Protein AF-A0A1M5GVP9-F1 (afdb_monomer_lite)

Secondary structure (DSSP, 8-state):
-----PPPPPPGGGS-TTSSEEEEEHHHHHHHHHHHHT----S--HHHHHHHHHHHHHTT--EEEEEEPTTT-SEEEEEEEPPPS--EEEE-SS-EEEE------

pLDDT: mean 81.77, std 15.09,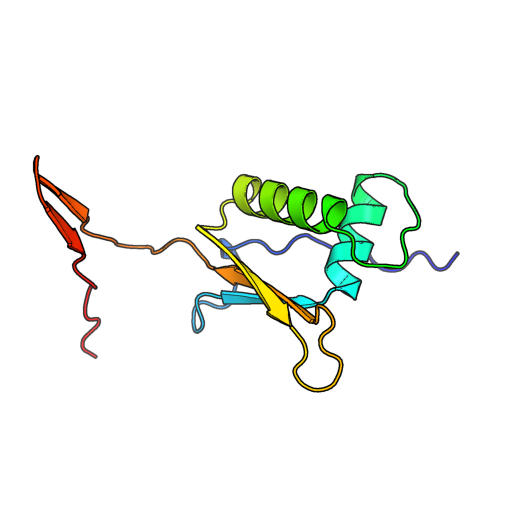 range [37.03, 96.25]

Radius of gyration: 17.07 Å; chains: 1; bounding box: 48×30×44 Å

Organism: NCBI:txid1123492

Foldseek 3Di:
DPPPPQQDDDAQVPPPPPPQKDWDFPVSLQSNVCNVPVHDDDDDDVVSVVVSQVVCVVSQWPGKDFDADPVPRHTGTIMTGHDDPDWPWDDDPPDTDTDDPPPDD

Structure (mmCIF, N/CA/C/O backbone):
data_AF-A0A1M5GVP9-F1
#
_entry.id   AF-A0A1M5GVP9-F1
#
loop_
_atom_site.group_PDB
_atom_site.id
_atom_site.type_symbol
_atom_site.label_atom_id
_atom_site.label_alt_id
_atom_site.label_comp_id
_atom_site.label_asym_id
_atom_site.label_entity_id
_atom_site.label_seq_id
_atom_site.pdbx_PDB_ins_code
_atom_site.Cartn_x
_atom_site.Cartn_y
_atom_site.Cartn_z
_atom_site.occupancy
_atom_site.B_iso_or_equiv
_atom_site.auth_seq_id
_atom_site.auth_comp_id
_atom_site.auth_asym_id
_atom_site.auth_atom_id
_atom_site.pdbx_PDB_model_num
ATOM 1 N N . MET A 1 1 ? 20.045 10.631 -13.685 1.00 43.25 1 MET A N 1
ATOM 2 C CA . MET A 1 1 ? 18.869 9.980 -13.069 1.00 43.25 1 MET A CA 1
ATOM 3 C C . MET A 1 1 ? 17.861 11.072 -12.766 1.00 43.25 1 MET A C 1
ATOM 5 O O . MET A 1 1 ? 18.207 11.990 -12.033 1.00 43.25 1 MET A O 1
ATOM 9 N N . ALA A 1 2 ? 16.700 11.079 -13.426 1.00 37.03 2 ALA A N 1
ATOM 10 C CA . ALA A 1 2 ? 15.702 12.124 -13.206 1.00 37.03 2 ALA A CA 1
ATOM 11 C C . ALA A 1 2 ? 15.226 12.038 -11.751 1.00 37.03 2 ALA A C 1
ATOM 13 O O . ALA A 1 2 ? 14.641 11.036 -11.347 1.00 37.03 2 ALA A O 1
ATOM 14 N N . LYS A 1 3 ? 15.543 13.067 -10.962 1.00 47.25 3 LYS A N 1
ATOM 15 C CA . LYS A 1 3 ? 15.149 13.210 -9.559 1.00 47.25 3 LYS A CA 1
ATOM 16 C C . LYS A 1 3 ? 13.650 13.540 -9.537 1.00 47.25 3 LYS A C 1
ATOM 18 O O . LYS A 1 3 ? 13.258 14.695 -9.401 1.00 47.25 3 LYS A O 1
ATOM 23 N N . GLY A 1 4 ? 12.820 12.541 -9.841 1.00 52.75 4 GLY A N 1
ATOM 24 C CA . GLY A 1 4 ? 11.366 12.646 -9.750 1.00 52.75 4 GLY A CA 1
ATOM 25 C C . GLY A 1 4 ? 10.967 13.011 -8.321 1.00 52.75 4 GLY A C 1
ATOM 26 O O . GLY A 1 4 ? 11.701 12.699 -7.386 1.00 52.75 4 GLY A O 1
ATOM 27 N N . ARG A 1 5 ? 9.840 13.718 -8.152 1.00 62.41 5 ARG A N 1
ATOM 28 C CA . ARG A 1 5 ? 9.310 14.101 -6.829 1.00 62.41 5 ARG A CA 1
ATOM 29 C C . ARG A 1 5 ? 9.367 12.906 -5.874 1.00 62.41 5 ARG A C 1
ATOM 31 O O . ARG A 1 5 ? 8.923 11.825 -6.249 1.00 62.41 5 ARG A O 1
ATOM 38 N N . ASN A 1 6 ? 9.851 13.136 -4.652 1.00 76.50 6 ASN A N 1
ATOM 39 C CA . ASN A 1 6 ? 9.797 12.142 -3.584 1.00 76.50 6 ASN A CA 1
ATOM 40 C C . ASN A 1 6 ? 8.354 11.642 -3.450 1.00 76.50 6 ASN A C 1
ATOM 42 O O . ASN A 1 6 ? 7.419 12.441 -3.322 1.00 76.50 6 ASN A O 1
ATOM 46 N N . PHE A 1 7 ? 8.172 10.328 -3.516 1.00 81.00 7 PHE A N 1
ATOM 47 C CA . PHE A 1 7 ? 6.878 9.723 -3.268 1.00 81.00 7 PHE A CA 1
ATOM 48 C C . PHE A 1 7 ? 6.586 9.835 -1.773 1.00 81.00 7 PHE A C 1
ATOM 50 O O . PHE A 1 7 ? 7.437 9.541 -0.933 1.00 81.00 7 PHE A O 1
ATOM 57 N N . VAL A 1 8 ? 5.381 10.298 -1.449 1.00 85.88 8 VAL A N 1
ATOM 58 C CA . VAL A 1 8 ? 4.899 10.420 -0.069 1.00 85.88 8 VAL A CA 1
ATOM 59 C C . VAL A 1 8 ? 3.952 9.258 0.198 1.00 85.88 8 VAL A C 1
ATOM 61 O O . VAL A 1 8 ? 3.047 8.998 -0.609 1.00 85.88 8 VAL A O 1
ATOM 64 N N . PHE A 1 9 ? 4.182 8.542 1.297 1.00 88.50 9 PHE A N 1
ATOM 65 C CA . PHE A 1 9 ? 3.288 7.477 1.739 1.00 88.50 9 PHE A CA 1
ATOM 66 C C . PHE A 1 9 ? 1.899 8.076 2.029 1.00 88.50 9 PHE A C 1
ATOM 68 O O . PHE A 1 9 ? 1.818 9.180 2.573 1.00 88.50 9 PHE A O 1
ATOM 75 N N . PRO A 1 10 ? 0.796 7.444 1.595 1.00 86.06 10 PRO A N 1
ATOM 76 C CA . PRO A 1 10 ? -0.535 7.993 1.832 1.00 86.06 10 PRO A CA 1
ATOM 77 C C . PRO A 1 10 ? -0.839 8.051 3.341 1.00 86.06 10 PRO A C 1
ATOM 79 O O . PRO A 1 10 ? -0.563 7.103 4.071 1.00 86.06 10 PRO A O 1
ATOM 82 N N . ASN A 1 11 ? -1.431 9.157 3.797 1.00 85.00 11 ASN A N 1
ATOM 83 C CA . ASN A 1 11 ? -1.844 9.353 5.190 1.00 85.00 11 ASN A CA 1
ATOM 84 C C . ASN A 1 11 ? -3.375 9.183 5.293 1.00 85.00 11 ASN A C 1
ATOM 86 O O . ASN A 1 11 ? -4.078 9.839 4.512 1.00 85.00 11 ASN A O 1
ATOM 90 N N . PRO A 1 12 ? -3.888 8.353 6.225 1.00 83.56 12 PRO A N 1
ATOM 91 C CA . PRO A 1 12 ? -5.323 8.116 6.396 1.00 83.56 12 PRO A CA 1
ATOM 92 C C . PRO A 1 12 ? -6.124 9.379 6.763 1.00 83.56 12 PRO A C 1
ATOM 94 O O . PRO A 1 12 ? -7.302 9.471 6.443 1.00 83.56 12 PRO A O 1
ATOM 97 N N . GLU A 1 13 ? -5.511 10.395 7.369 1.00 78.56 13 GLU A N 1
ATOM 98 C CA . GLU A 1 13 ? -6.185 11.657 7.715 1.00 78.56 13 GLU A CA 1
ATOM 99 C C . GLU A 1 13 ? -6.414 12.569 6.499 1.00 78.56 13 GLU A C 1
ATOM 101 O O . GLU A 1 13 ? -7.297 13.424 6.506 1.00 78.56 13 GLU A O 1
ATOM 106 N N . ASN A 1 14 ? -5.624 12.391 5.434 1.00 73.56 14 ASN A N 1
ATOM 107 C CA . ASN A 1 14 ? -5.677 13.222 4.227 1.00 73.56 14 ASN A CA 1
ATOM 108 C C . ASN A 1 14 ? -6.495 12.575 3.094 1.00 73.56 14 ASN A C 1
ATOM 110 O O . ASN A 1 14 ? -6.612 13.115 1.990 1.00 73.56 14 ASN A O 1
ATOM 114 N N . THR A 1 15 ? -7.051 11.387 3.322 1.00 67.56 15 THR A N 1
ATOM 115 C CA . THR A 1 15 ? -7.923 10.750 2.340 1.00 67.56 15 THR A CA 1
ATOM 116 C C . THR A 1 15 ? -9.264 11.447 2.351 1.00 67.56 15 THR A C 1
ATOM 118 O O . THR A 1 15 ? -9.919 11.521 3.388 1.00 67.56 15 THR A O 1
ATOM 121 N N . LYS A 1 16 ? -9.676 11.986 1.199 1.00 64.31 16 LYS A N 1
ATOM 122 C CA . LYS A 1 16 ? -10.992 12.611 1.054 1.00 64.31 16 LYS A CA 1
ATOM 123 C C . LYS A 1 16 ? -12.045 11.604 1.519 1.00 64.31 16 LYS A C 1
ATOM 125 O O . LYS A 1 16 ? -12.209 10.558 0.903 1.00 64.31 16 LYS A O 1
ATOM 130 N N . LEU A 1 17 ? -12.711 11.961 2.613 1.00 55.59 17 LEU A N 1
ATOM 131 C CA . LEU A 1 17 ? -13.489 11.126 3.538 1.00 55.59 17 LEU A CA 1
ATOM 132 C C . LEU A 1 17 ? -14.622 10.280 2.929 1.00 55.59 17 LEU A C 1
ATOM 134 O O . LEU A 1 17 ? -15.310 9.593 3.669 1.00 55.59 17 LEU A O 1
ATOM 138 N N . LYS A 1 18 ? -14.865 10.343 1.616 1.00 64.62 18 LYS A N 1
ATOM 139 C CA . LYS A 1 18 ? -16.050 9.731 1.010 1.00 64.62 18 LYS A CA 1
ATOM 140 C C . LYS A 1 18 ? -15.946 8.211 0.874 1.00 64.62 18 LYS A C 1
ATOM 142 O O . LYS A 1 18 ? -16.943 7.532 1.078 1.00 64.62 18 LYS A O 1
ATOM 147 N N . ASP A 1 19 ? -14.758 7.689 0.566 1.00 66.88 19 ASP A N 1
ATOM 148 C CA . ASP A 1 19 ? -14.615 6.277 0.178 1.00 66.88 19 ASP A CA 1
ATOM 149 C C . ASP A 1 19 ? -13.905 5.407 1.234 1.00 66.88 19 ASP A C 1
ATOM 151 O O . ASP A 1 19 ? -13.781 4.202 1.031 1.00 66.88 19 ASP A O 1
ATOM 155 N N . ASN A 1 20 ? -13.429 5.989 2.350 1.00 80.81 20 ASN A N 1
ATOM 156 C CA . ASN A 1 20 ? -12.705 5.305 3.446 1.00 80.81 20 ASN A CA 1
ATOM 157 C C . ASN A 1 20 ? -11.571 4.359 2.987 1.00 80.81 20 ASN A C 1
ATOM 159 O O . ASN A 1 20 ? -11.156 3.440 3.699 1.00 80.81 20 ASN A O 1
ATOM 163 N N . ALA A 1 21 ? -11.067 4.571 1.771 1.00 86.62 21 ALA A N 1
ATOM 164 C CA . ALA A 1 21 ? -10.117 3.691 1.125 1.00 86.62 21 ALA A CA 1
ATOM 165 C C . ALA A 1 21 ? -9.238 4.447 0.125 1.00 86.62 21 ALA A C 1
ATOM 167 O O . ALA A 1 21 ? -9.667 5.406 -0.519 1.00 86.62 21 ALA A O 1
ATOM 168 N N . VAL A 1 22 ? -7.997 3.987 -0.039 1.00 90.12 22 VAL A N 1
ATOM 169 C CA . VAL A 1 22 ? -7.051 4.507 -1.032 1.00 90.12 22 VAL A CA 1
ATOM 170 C C . VAL A 1 22 ? -6.401 3.380 -1.792 1.00 90.12 22 VAL A C 1
ATOM 172 O O . VAL A 1 22 ? -5.781 2.496 -1.211 1.00 90.12 22 VAL A O 1
ATOM 175 N N . PHE A 1 23 ? -6.452 3.468 -3.115 1.00 91.75 23 PHE A N 1
ATOM 176 C CA . PHE A 1 23 ? -5.703 2.574 -3.979 1.00 91.75 23 PHE A CA 1
ATOM 177 C C . PHE A 1 23 ? -4.275 3.082 -4.224 1.00 91.75 23 PHE A C 1
ATOM 179 O O . PHE A 1 23 ? -4.057 4.214 -4.660 1.00 91.75 23 PHE A O 1
ATOM 186 N N . CYS A 1 24 ? -3.298 2.209 -3.997 1.00 92.62 24 CYS A N 1
ATOM 187 C CA . CYS A 1 24 ? -1.896 2.389 -4.345 1.00 92.62 24 CYS A CA 1
ATOM 188 C C . CYS A 1 24 ? -1.487 1.359 -5.399 1.00 92.62 24 CYS A C 1
ATOM 190 O O . CYS A 1 24 ? -1.459 0.161 -5.126 1.00 92.62 24 CYS A O 1
ATOM 192 N N . SER A 1 25 ? -1.125 1.823 -6.597 1.00 94.06 25 SER A N 1
ATOM 193 C CA . SER A 1 25 ? -0.618 0.954 -7.663 1.00 94.06 25 SER A CA 1
ATOM 194 C C . SER A 1 25 ? 0.726 0.317 -7.291 1.00 94.06 25 SER A C 1
ATOM 196 O O . SER A 1 25 ? 1.499 0.870 -6.501 1.00 94.06 25 SER A O 1
ATOM 198 N N . ASN A 1 26 ? 1.052 -0.822 -7.910 1.00 94.06 26 ASN A N 1
ATOM 199 C CA . ASN A 1 26 ? 2.352 -1.472 -7.716 1.00 94.06 26 ASN A CA 1
ATOM 200 C C . ASN A 1 26 ? 3.539 -0.536 -7.975 1.00 94.06 26 ASN A C 1
ATOM 202 O O . ASN A 1 26 ? 4.512 -0.569 -7.228 1.00 94.06 26 ASN A O 1
ATOM 206 N N . GLU A 1 27 ? 3.471 0.276 -9.032 1.00 92.81 27 GLU A N 1
ATOM 207 C CA . GLU A 1 27 ? 4.544 1.207 -9.401 1.00 92.81 27 GLU A CA 1
ATOM 208 C C . GLU A 1 27 ? 4.844 2.181 -8.261 1.00 92.81 27 GLU A C 1
ATOM 210 O O . GLU A 1 27 ? 6.005 2.397 -7.913 1.00 92.81 27 GLU A O 1
ATOM 215 N N . ARG A 1 28 ? 3.792 2.707 -7.622 1.00 93.88 28 ARG A N 1
ATOM 216 C CA . ARG A 1 28 ? 3.923 3.605 -6.476 1.00 93.88 28 ARG A CA 1
ATOM 217 C C . ARG A 1 28 ? 4.525 2.891 -5.271 1.00 93.88 28 ARG A C 1
ATOM 219 O O . ARG A 1 28 ? 5.420 3.438 -4.637 1.00 93.88 28 ARG A O 1
ATOM 226 N N . ILE A 1 29 ? 4.054 1.685 -4.959 1.00 95.19 29 ILE A N 1
ATOM 227 C CA . ILE A 1 29 ? 4.556 0.895 -3.824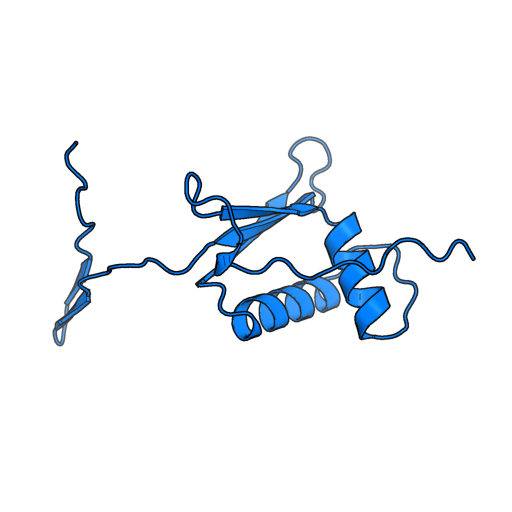 1.00 95.19 29 ILE A CA 1
ATOM 228 C C . ILE A 1 29 ? 6.046 0.571 -4.009 1.00 95.19 29 ILE A C 1
ATOM 230 O O . ILE A 1 29 ? 6.835 0.735 -3.083 1.00 95.19 29 ILE A O 1
ATOM 234 N N . ILE A 1 30 ? 6.452 0.165 -5.216 1.00 95.25 30 ILE A N 1
ATOM 235 C CA . ILE A 1 30 ? 7.855 -0.112 -5.546 1.00 95.25 30 ILE A CA 1
ATOM 236 C C . ILE A 1 30 ? 8.700 1.159 -5.421 1.00 95.25 30 ILE A C 1
ATOM 238 O O . ILE A 1 30 ? 9.788 1.110 -4.854 1.00 95.25 30 ILE A O 1
ATOM 242 N N . ALA A 1 31 ? 8.205 2.301 -5.904 1.00 94.25 31 ALA A N 1
ATOM 243 C CA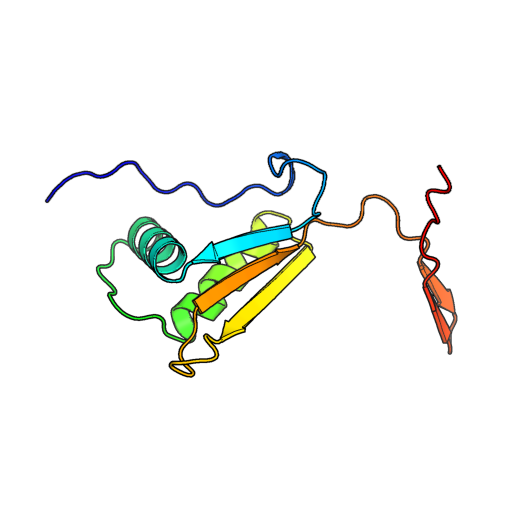 . ALA A 1 31 ? 8.911 3.572 -5.777 1.00 94.25 31 ALA A CA 1
ATOM 244 C C . ALA A 1 31 ? 9.089 3.997 -4.308 1.00 94.25 31 ALA A C 1
ATOM 246 O O . ALA A 1 31 ? 10.173 4.441 -3.936 1.00 94.25 31 ALA A O 1
ATOM 247 N N . LEU A 1 32 ? 8.065 3.806 -3.467 1.00 95.12 32 LEU A N 1
ATOM 248 C CA . LEU A 1 32 ? 8.142 4.045 -2.022 1.00 95.12 32 LEU A CA 1
ATOM 249 C C . LEU A 1 32 ? 9.183 3.132 -1.357 1.00 95.12 32 LEU A C 1
ATOM 251 O O . LEU A 1 32 ? 10.031 3.622 -0.615 1.00 95.12 32 LEU A O 1
ATOM 255 N N . TYR A 1 33 ? 9.171 1.833 -1.671 1.00 95.75 33 TYR A N 1
ATOM 256 C CA . TYR A 1 33 ? 10.145 0.872 -1.143 1.00 95.75 33 TYR A CA 1
ATOM 257 C C . TYR A 1 33 ? 11.576 1.246 -1.532 1.00 95.75 33 TYR A C 1
ATOM 259 O O . TYR A 1 33 ? 12.469 1.286 -0.685 1.00 95.75 33 TYR A O 1
ATOM 267 N N . ASN A 1 34 ? 11.786 1.553 -2.812 1.00 95.44 34 ASN A N 1
ATOM 268 C CA . ASN A 1 34 ? 13.078 1.954 -3.353 1.00 95.44 34 ASN A CA 1
ATOM 269 C C . ASN A 1 34 ? 13.602 3.228 -2.684 1.00 95.44 34 ASN A C 1
ATOM 271 O O . ASN A 1 34 ? 14.778 3.285 -2.341 1.00 95.44 34 ASN A O 1
ATOM 275 N N . GLN A 1 35 ? 12.729 4.212 -2.447 1.00 94.00 35 GLN A N 1
ATOM 276 C CA . GLN A 1 35 ? 13.074 5.456 -1.760 1.00 94.00 35 GLN A CA 1
ATOM 277 C C . GLN A 1 35 ? 13.446 5.228 -0.288 1.00 94.00 35 GLN A C 1
ATOM 279 O O . GLN A 1 35 ? 14.381 5.856 0.197 1.00 94.00 35 GLN A O 1
ATOM 284 N N . ALA A 1 36 ? 12.729 4.351 0.420 1.00 93.50 36 ALA A N 1
ATOM 285 C CA . ALA A 1 36 ? 12.976 4.074 1.836 1.00 93.50 36 ALA A CA 1
ATOM 286 C C . ALA A 1 36 ? 14.225 3.207 2.074 1.00 93.50 36 ALA A C 1
ATOM 288 O O . ALA A 1 36 ? 14.888 3.349 3.096 1.00 93.50 36 ALA A O 1
ATOM 289 N N . ASN A 1 37 ? 14.548 2.317 1.132 1.00 93.62 37 ASN A N 1
ATOM 290 C CA . ASN A 1 37 ? 15.610 1.318 1.287 1.00 93.62 37 ASN A CA 1
ATOM 291 C C . ASN A 1 37 ? 16.852 1.595 0.418 1.00 93.62 37 ASN A C 1
ATOM 293 O O . ASN A 1 37 ? 17.753 0.764 0.398 1.00 93.62 37 ASN A O 1
ATOM 297 N N . ASP A 1 38 ? 16.881 2.706 -0.327 1.00 92.69 38 ASP A N 1
ATOM 298 C CA . ASP A 1 38 ? 17.920 3.048 -1.317 1.00 92.69 38 ASP A CA 1
ATOM 299 C C . ASP A 1 38 ? 18.203 1.898 -2.307 1.00 92.69 38 ASP A C 1
ATOM 301 O O . ASP A 1 38 ? 19.324 1.422 -2.489 1.00 92.69 38 ASP A O 1
ATOM 305 N N . THR A 1 39 ? 17.135 1.384 -2.928 1.00 94.25 39 THR A N 1
ATOM 306 C CA . THR A 1 39 ? 17.199 0.258 -3.881 1.00 94.25 39 THR A CA 1
ATOM 307 C C . THR A 1 39 ? 16.595 0.619 -5.239 1.00 94.25 39 THR A C 1
ATOM 309 O O . THR A 1 39 ? 15.944 1.647 -5.388 1.00 94.25 39 THR A O 1
ATOM 312 N N . ASP A 1 40 ? 16.790 -0.236 -6.251 1.00 94.25 40 ASP A N 1
ATOM 313 C CA . ASP A 1 40 ? 16.184 -0.077 -7.586 1.00 94.25 40 ASP A CA 1
ATOM 314 C C . ASP A 1 40 ? 15.394 -1.323 -8.027 1.00 94.25 40 ASP A C 1
ATOM 316 O O . ASP A 1 40 ? 15.642 -1.944 -9.066 1.00 94.25 40 ASP A O 1
ATOM 320 N N . ARG A 1 41 ? 14.434 -1.755 -7.203 1.00 94.06 41 ARG A N 1
ATOM 321 C CA . ARG A 1 41 ? 13.531 -2.859 -7.551 1.00 94.06 41 ARG A CA 1
ATOM 322 C C . ARG A 1 41 ? 12.611 -2.444 -8.700 1.00 94.06 41 ARG A C 1
ATOM 324 O O . ARG A 1 41 ? 12.118 -1.322 -8.740 1.00 94.06 41 ARG A O 1
ATOM 331 N N . LYS A 1 42 ? 12.342 -3.376 -9.620 1.00 93.25 42 LYS A N 1
ATOM 332 C CA . LYS A 1 42 ? 11.428 -3.176 -10.767 1.00 93.25 42 LYS A CA 1
ATOM 333 C C . LYS A 1 42 ? 10.156 -4.017 -10.699 1.00 93.25 42 LYS A C 1
ATOM 335 O O . LYS A 1 42 ? 9.231 -3.799 -11.469 1.00 93.25 42 LYS A O 1
ATOM 340 N N . ARG A 1 43 ? 10.130 -5.026 -9.827 1.00 91.25 43 ARG A N 1
ATOM 341 C CA . ARG A 1 43 ? 9.040 -6.000 -9.726 1.00 91.25 43 ARG A CA 1
ATOM 342 C C . ARG A 1 43 ? 8.512 -6.041 -8.308 1.00 91.25 43 ARG A C 1
ATOM 344 O O . ARG A 1 43 ? 9.290 -5.970 -7.360 1.00 91.25 43 ARG A O 1
ATOM 351 N N . MET A 1 44 ? 7.200 -6.210 -8.198 1.00 93.00 44 MET A N 1
ATOM 352 C CA . MET A 1 44 ? 6.533 -6.455 -6.929 1.00 93.00 44 MET A CA 1
ATOM 353 C C . MET A 1 44 ? 6.909 -7.851 -6.428 1.00 93.00 44 MET A C 1
ATOM 355 O O . MET A 1 44 ? 6.709 -8.835 -7.139 1.00 93.00 44 MET A O 1
ATOM 359 N N . THR A 1 45 ? 7.446 -7.937 -5.216 1.00 94.06 45 THR A N 1
ATOM 360 C CA . THR A 1 45 ? 7.775 -9.198 -4.537 1.00 94.06 45 THR A CA 1
ATOM 361 C C . THR A 1 45 ? 7.043 -9.270 -3.207 1.00 94.06 45 THR A C 1
ATOM 363 O O . THR A 1 45 ? 6.591 -8.247 -2.693 1.00 94.06 45 THR A O 1
ATOM 366 N N . ASP A 1 46 ? 6.945 -10.460 -2.621 1.00 93.75 46 ASP A N 1
ATOM 367 C CA . ASP A 1 46 ? 6.266 -10.610 -1.331 1.00 93.75 46 ASP A CA 1
ATOM 368 C C . ASP A 1 46 ? 6.982 -9.846 -0.208 1.00 93.75 46 ASP A C 1
ATOM 370 O O . ASP A 1 46 ? 6.320 -9.269 0.644 1.00 93.75 46 ASP A O 1
ATOM 374 N N . ASN A 1 47 ? 8.311 -9.697 -0.272 1.00 95.81 47 ASN A N 1
ATOM 375 C CA . ASN A 1 47 ? 9.052 -8.838 0.661 1.00 95.81 47 ASN A CA 1
ATOM 376 C C . ASN A 1 47 ? 8.608 -7.369 0.588 1.00 95.81 47 ASN A C 1
ATOM 378 O O . ASN A 1 47 ? 8.446 -6.733 1.624 1.00 95.81 47 ASN A O 1
ATOM 382 N N . ILE A 1 48 ? 8.386 -6.833 -0.619 1.00 96.12 48 ILE A N 1
ATOM 383 C CA . ILE A 1 48 ? 7.897 -5.456 -0.789 1.00 96.12 48 ILE A CA 1
ATOM 384 C C . ILE A 1 48 ? 6.461 -5.343 -0.267 1.00 96.12 48 ILE A C 1
ATOM 386 O O . ILE A 1 48 ? 6.127 -4.352 0.378 1.00 96.12 48 ILE A O 1
ATOM 390 N N . LYS A 1 49 ? 5.621 -6.363 -0.493 1.00 95.19 49 LYS A N 1
ATOM 391 C CA . LYS A 1 49 ? 4.248 -6.378 0.027 1.00 95.19 49 LYS A CA 1
ATOM 392 C C . LYS A 1 49 ? 4.204 -6.391 1.555 1.00 95.19 49 LYS A C 1
ATOM 394 O O . LYS A 1 49 ? 3.414 -5.659 2.145 1.00 95.19 49 LYS A O 1
ATOM 399 N N . HIS A 1 50 ? 5.038 -7.216 2.187 1.00 95.69 50 HIS A N 1
ATOM 400 C CA . HIS A 1 50 ? 5.139 -7.277 3.643 1.00 95.69 50 HIS A CA 1
ATOM 401 C C . HIS A 1 50 ? 5.644 -5.953 4.216 1.00 95.69 50 HIS A C 1
ATOM 403 O O . HIS A 1 50 ? 5.048 -5.443 5.158 1.00 95.69 50 HIS A O 1
ATOM 409 N N . TRP A 1 51 ? 6.673 -5.358 3.603 1.00 96.19 51 TRP A N 1
ATOM 410 C CA . TRP A 1 51 ? 7.150 -4.031 3.994 1.00 96.19 51 TRP A CA 1
ATOM 411 C C . TRP A 1 51 ? 6.037 -2.982 3.898 1.00 96.19 51 TRP A C 1
ATOM 413 O O . TRP A 1 51 ? 5.756 -2.299 4.874 1.00 96.19 51 TRP A O 1
ATOM 423 N N . PHE A 1 52 ? 5.336 -2.905 2.763 1.00 96.25 52 PHE A N 1
ATOM 424 C CA . PHE A 1 52 ? 4.277 -1.912 2.570 1.00 96.25 52 PHE A CA 1
ATOM 425 C C . PHE A 1 52 ? 3.103 -2.101 3.542 1.00 96.25 52 PHE A C 1
ATOM 427 O O . PHE A 1 52 ? 2.506 -1.121 3.977 1.00 96.25 52 PHE A O 1
ATOM 434 N N . ALA A 1 53 ? 2.778 -3.347 3.903 1.00 94.62 53 ALA A N 1
ATOM 435 C CA . ALA A 1 53 ? 1.767 -3.634 4.917 1.00 94.62 53 ALA A CA 1
ATOM 436 C C . ALA A 1 53 ? 2.203 -3.168 6.320 1.00 94.62 53 ALA A C 1
ATOM 438 O O . ALA A 1 53 ? 1.386 -2.588 7.030 1.00 94.62 53 ALA A O 1
ATOM 439 N N . SER A 1 54 ? 3.477 -3.367 6.687 1.00 94.88 54 SER A N 1
ATOM 440 C CA . SER A 1 54 ? 4.046 -2.862 7.950 1.00 94.88 54 SER A CA 1
ATOM 441 C C . SER A 1 54 ? 3.991 -1.338 8.004 1.00 94.88 54 SER A C 1
ATOM 443 O O . SER A 1 54 ? 3.438 -0.774 8.941 1.00 94.88 54 SER A O 1
ATOM 445 N N . GLU A 1 55 ? 4.461 -0.670 6.947 1.00 95.00 55 GLU A N 1
ATOM 446 C CA . GLU A 1 55 ? 4.418 0.792 6.846 1.00 95.00 55 GLU A CA 1
ATOM 447 C C . GLU A 1 55 ? 2.984 1.317 6.936 1.00 95.00 55 GLU A C 1
ATOM 449 O O . GLU A 1 55 ? 2.726 2.300 7.622 1.00 95.00 55 GLU A O 1
ATOM 454 N N . ALA A 1 56 ? 2.019 0.662 6.282 1.00 93.62 56 ALA A N 1
ATOM 455 C CA . ALA A 1 56 ? 0.619 1.058 6.383 1.00 93.62 56 ALA A CA 1
ATOM 456 C C . ALA A 1 56 ? 0.112 0.969 7.832 1.00 93.62 56 ALA A C 1
ATOM 458 O O . ALA A 1 56 ? -0.525 1.900 8.320 1.00 93.62 56 ALA A O 1
ATOM 459 N N . GLN A 1 57 ? 0.432 -0.106 8.548 1.00 91.62 57 GLN A N 1
ATOM 460 C CA . GLN A 1 57 ? 0.055 -0.243 9.953 1.00 91.62 57 GLN A CA 1
ATOM 461 C C . GLN A 1 57 ? 0.708 0.839 10.831 1.00 91.62 57 GLN A C 1
ATOM 463 O O . GLN A 1 57 ? 0.031 1.458 1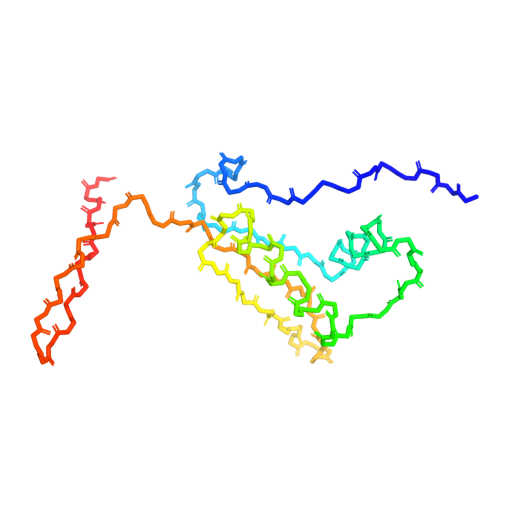1.650 1.00 91.62 57 GLN A O 1
ATOM 468 N N . GLU A 1 58 ? 1.996 1.116 10.629 1.00 91.94 58 GLU A N 1
ATOM 469 C CA . GLU A 1 58 ? 2.741 2.155 11.355 1.00 91.94 58 GLU A CA 1
ATOM 470 C C . GLU A 1 58 ? 2.214 3.569 11.067 1.00 91.94 58 GLU A C 1
ATOM 472 O O . GLU A 1 58 ? 2.212 4.426 11.948 1.00 91.94 58 GLU A O 1
ATOM 477 N N . ASN A 1 59 ? 1.694 3.798 9.859 1.00 90.12 59 ASN A N 1
ATOM 478 C CA . ASN A 1 59 ? 1.058 5.053 9.453 1.00 90.12 59 ASN A CA 1
ATOM 479 C C . ASN A 1 59 ? -0.439 5.126 9.823 1.00 90.12 59 ASN A C 1
ATOM 481 O O . ASN A 1 59 ? -1.145 6.014 9.344 1.00 90.12 59 ASN A O 1
ATOM 485 N N . GLY A 1 60 ? -0.939 4.211 10.661 1.00 89.94 60 GLY A N 1
ATOM 486 C CA . GLY A 1 60 ? -2.289 4.276 11.226 1.00 89.94 60 GLY A CA 1
ATOM 487 C C . GLY A 1 60 ? -3.405 3.799 10.296 1.00 89.94 60 GLY A C 1
ATOM 488 O O . GLY A 1 60 ? -4.565 4.144 10.510 1.00 89.94 60 GLY A O 1
ATOM 489 N N . TRP A 1 61 ? -3.094 3.019 9.260 1.00 92.06 61 TRP A N 1
ATOM 490 C CA . TRP A 1 61 ? -4.117 2.383 8.431 1.00 92.06 61 TRP A CA 1
ATOM 491 C C . TRP A 1 61 ? -4.736 1.178 9.150 1.00 92.06 61 TRP A C 1
ATOM 493 O O . TRP A 1 61 ? -4.043 0.419 9.825 1.00 92.06 61 TRP A O 1
ATOM 503 N N . ALA A 1 62 ? -6.040 0.959 8.966 1.00 89.31 62 ALA A N 1
ATOM 504 C CA . ALA A 1 62 ? -6.755 -0.172 9.569 1.00 89.31 62 ALA A CA 1
ATOM 505 C C . ALA A 1 62 ? -6.372 -1.520 8.947 1.00 89.31 62 ALA A C 1
ATOM 507 O O . ALA A 1 62 ? -6.503 -2.574 9.564 1.00 89.31 62 ALA A O 1
ATOM 508 N N . GLY A 1 63 ? -5.933 -1.481 7.693 1.00 89.81 63 GLY A N 1
ATOM 509 C CA . GLY A 1 63 ? -5.517 -2.647 6.940 1.00 89.81 63 GLY A CA 1
ATOM 510 C C . GLY A 1 63 ? -5.400 -2.331 5.459 1.00 89.81 63 GLY A C 1
ATOM 511 O O . GLY A 1 63 ? -5.618 -1.200 5.017 1.00 89.81 63 GLY A O 1
ATOM 512 N N . GLY A 1 64 ? -5.084 -3.358 4.678 1.00 92.38 64 GLY A N 1
ATOM 513 C CA . GLY A 1 64 ? -5.076 -3.255 3.232 1.00 92.38 64 GLY A CA 1
ATOM 514 C C . GLY A 1 64 ? -5.262 -4.598 2.544 1.00 92.38 64 GLY A C 1
ATOM 515 O O . GLY A 1 64 ? -5.045 -5.654 3.136 1.00 92.38 64 GLY A O 1
ATOM 516 N N . ASN A 1 65 ? -5.682 -4.548 1.284 1.00 93.19 65 ASN A N 1
ATOM 517 C CA . ASN A 1 65 ? -5.892 -5.721 0.452 1.00 93.19 65 ASN A CA 1
ATOM 518 C C . ASN A 1 65 ? -5.184 -5.567 -0.897 1.00 93.19 65 ASN A C 1
ATOM 520 O O . ASN A 1 65 ? -5.399 -4.592 -1.621 1.00 93.19 65 ASN A O 1
ATOM 524 N N . TYR A 1 66 ? -4.370 -6.559 -1.251 1.00 93.44 66 TYR A N 1
ATOM 525 C CA . TYR A 1 66 ? -3.700 -6.606 -2.544 1.00 93.44 66 TYR A CA 1
ATOM 526 C C . TYR A 1 66 ? -4.656 -7.103 -3.622 1.00 93.44 66 TYR A C 1
ATOM 528 O O . TYR A 1 66 ? -5.160 -8.224 -3.567 1.00 93.44 66 TYR A O 1
ATOM 536 N N . LEU A 1 67 ? -4.866 -6.273 -4.637 1.00 92.00 67 LEU A N 1
ATOM 537 C CA . LEU A 1 67 ? -5.725 -6.599 -5.764 1.00 92.00 67 LEU A CA 1
ATOM 538 C C . LEU A 1 67 ? -4.925 -7.283 -6.867 1.00 92.00 67 LEU A C 1
ATOM 540 O O . LEU A 1 67 ? -3.773 -6.931 -7.137 1.00 92.00 67 LEU A O 1
ATOM 544 N N . ARG A 1 68 ? -5.566 -8.235 -7.543 1.00 90.06 68 ARG A N 1
ATOM 545 C CA . ARG A 1 68 ? -5.060 -8.824 -8.783 1.00 90.06 68 ARG A CA 1
ATOM 546 C C . ARG A 1 68 ? -5.768 -8.197 -9.969 1.00 90.06 68 ARG A C 1
ATOM 548 O O . ARG A 1 68 ? -6.973 -7.971 -9.932 1.00 90.06 68 ARG A O 1
ATOM 555 N N . ASP A 1 69 ? -5.005 -7.946 -11.015 1.00 87.75 69 ASP A N 1
ATOM 556 C CA . ASP A 1 69 ? -5.531 -7.599 -12.320 1.00 87.75 69 ASP A CA 1
ATOM 557 C C . ASP A 1 69 ? -6.192 -8.843 -12.937 1.00 87.75 69 ASP A C 1
ATOM 559 O O . ASP A 1 69 ? -5.594 -9.921 -12.976 1.00 87.75 69 ASP A O 1
ATOM 563 N N . SER A 1 70 ? -7.444 -8.718 -13.377 1.00 84.44 70 SER A N 1
ATOM 564 C CA . SER A 1 70 ? -8.2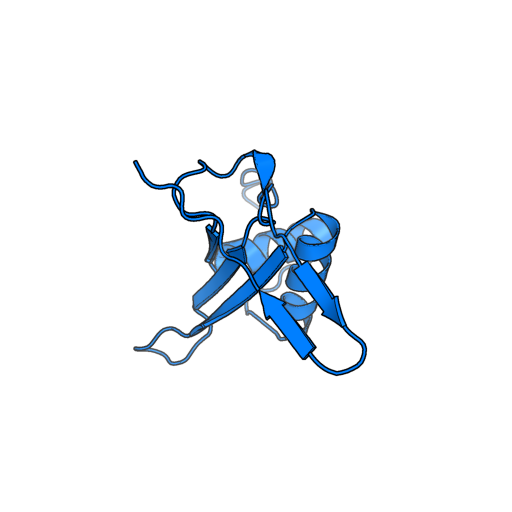31 -9.849 -13.884 1.00 84.44 70 SER A CA 1
ATOM 565 C C . SER A 1 70 ? -7.785 -10.331 -15.264 1.00 84.44 70 SER A C 1
ATOM 567 O O . SER A 1 70 ? -8.049 -11.479 -15.612 1.00 84.44 70 SER A O 1
ATOM 569 N N . GLN A 1 71 ? -7.109 -9.484 -16.044 1.00 85.44 71 GLN A N 1
ATOM 570 C CA . GLN A 1 71 ? -6.656 -9.814 -17.395 1.00 85.44 71 GLN A CA 1
ATOM 571 C C . GLN A 1 71 ? -5.292 -10.507 -17.377 1.00 85.44 71 GLN A C 1
ATOM 573 O O . GLN A 1 71 ? -5.046 -11.424 -18.154 1.00 85.44 71 GLN A O 1
ATOM 578 N N . THR A 1 72 ? -4.403 -10.081 -16.480 1.00 86.38 72 THR A N 1
ATOM 579 C CA . THR A 1 72 ? -3.014 -10.557 -16.405 1.00 86.38 72 THR A CA 1
ATOM 580 C C . THR A 1 72 ? -2.764 -11.516 -15.240 1.00 86.38 72 THR A C 1
ATOM 582 O O . THR A 1 72 ? -1.746 -12.202 -15.220 1.00 86.38 72 THR A O 1
ATOM 585 N N . GLY A 1 73 ? -3.647 -11.558 -14.236 1.00 82.06 73 GLY A N 1
ATOM 586 C CA . GLY A 1 73 ? -3.480 -12.341 -13.003 1.00 82.06 73 GLY A CA 1
ATOM 587 C C . GLY A 1 73 ? -2.387 -11.816 -12.059 1.00 82.06 73 GLY A C 1
ATOM 588 O O . GLY A 1 73 ? -2.193 -12.354 -10.959 1.00 82.06 73 GLY A O 1
ATOM 589 N N . HIS A 1 74 ? -1.671 -10.767 -12.473 1.00 83.50 74 HIS A N 1
ATOM 590 C CA . HIS A 1 74 ? -0.607 -10.127 -11.714 1.00 83.50 74 HIS A CA 1
ATOM 591 C C . HIS A 1 74 ? -1.180 -9.185 -10.650 1.00 83.50 74 HIS A C 1
ATOM 593 O O . HIS A 1 74 ? -2.328 -8.756 -10.722 1.00 83.50 74 HIS A O 1
ATOM 599 N N . SER A 1 75 ? -0.378 -8.848 -9.636 1.00 86.31 75 SER A N 1
ATOM 600 C CA . SER A 1 75 ? -0.755 -7.813 -8.662 1.00 86.31 75 SER A CA 1
ATOM 601 C C . SER A 1 75 ? -1.004 -6.495 -9.399 1.00 86.31 75 SER A C 1
ATOM 603 O O . SER A 1 75 ? -0.156 -6.093 -10.190 1.00 86.31 75 SER A O 1
ATOM 605 N N . ALA A 1 76 ? -2.112 -5.815 -9.126 1.00 90.19 76 ALA A N 1
ATOM 606 C CA . ALA A 1 76 ? -2.382 -4.466 -9.627 1.00 90.19 76 ALA A CA 1
ATOM 607 C C . ALA A 1 76 ? -1.890 -3.397 -8.633 1.00 90.19 76 ALA A C 1
ATOM 609 O O . ALA A 1 76 ? -1.372 -2.345 -9.019 1.00 90.19 76 ALA A O 1
ATOM 610 N N . GLY A 1 77 ? -2.019 -3.684 -7.338 1.00 93.56 77 GLY A N 1
ATOM 611 C CA . GLY A 1 77 ? -1.698 -2.758 -6.260 1.00 93.56 77 GLY A CA 1
ATOM 612 C C . GLY A 1 77 ? -2.325 -3.187 -4.939 1.00 93.56 77 GLY A C 1
ATOM 613 O O . GLY A 1 77 ? -2.741 -4.335 -4.787 1.00 93.56 77 GLY A O 1
ATOM 614 N N . CYS A 1 78 ? -2.415 -2.252 -4.001 1.00 95.19 78 CYS A N 1
ATOM 615 C CA . CYS A 1 78 ? -3.022 -2.439 -2.690 1.00 95.19 78 CYS A CA 1
ATOM 616 C C . CYS A 1 78 ? -4.068 -1.354 -2.435 1.00 95.19 78 CYS A C 1
ATOM 618 O O . CYS A 1 78 ? -3.801 -0.177 -2.673 1.00 95.19 78 CYS A O 1
ATOM 620 N N . VAL A 1 79 ? -5.243 -1.740 -1.950 1.00 93.25 79 VAL A N 1
ATOM 621 C CA . VAL A 1 79 ? -6.209 -0.809 -1.359 1.00 93.25 79 VAL A CA 1
ATOM 622 C C . VAL A 1 79 ? -5.940 -0.747 0.136 1.00 93.25 79 VAL A C 1
ATOM 624 O O . VAL A 1 79 ? -5.914 -1.791 0.775 1.00 93.25 79 VAL A O 1
ATOM 627 N N . LEU A 1 80 ? -5.735 0.446 0.683 1.00 92.81 80 LEU A N 1
ATOM 628 C CA . LEU A 1 80 ? -5.611 0.707 2.115 1.00 92.81 80 LEU A CA 1
ATOM 629 C C . LEU A 1 80 ? -6.936 1.239 2.659 1.00 92.81 80 LEU A C 1
ATOM 631 O O . LEU A 1 80 ? -7.588 2.018 1.969 1.00 92.81 80 LEU A O 1
ATOM 635 N N . PHE A 1 81 ? -7.305 0.861 3.881 1.00 90.00 81 PHE A N 1
ATOM 636 C CA . PHE A 1 81 ? -8.564 1.250 4.523 1.00 90.00 81 PHE A CA 1
ATOM 637 C C . PHE A 1 81 ? -8.315 2.155 5.725 1.00 90.00 81 PHE A C 1
ATOM 639 O O . PHE A 1 81 ? -7.460 1.860 6.568 1.00 90.00 81 PHE A O 1
ATOM 646 N N . THR A 1 82 ? -9.054 3.257 5.815 1.00 88.25 82 THR A N 1
ATOM 647 C CA . THR A 1 82 ? -8.976 4.148 6.974 1.00 88.25 82 THR A CA 1
ATOM 648 C C . THR A 1 82 ? -9.570 3.465 8.209 1.00 88.25 82 THR A C 1
ATOM 650 O O . THR A 1 82 ? -10.526 2.696 8.075 1.00 88.25 82 THR A O 1
ATOM 653 N N . PRO A 1 83 ? -9.053 3.737 9.419 1.00 82.38 83 PRO A N 1
ATOM 654 C CA . PRO A 1 83 ? -9.716 3.340 10.660 1.00 82.38 83 PRO A CA 1
ATOM 655 C C . PRO A 1 83 ? -11.166 3.815 10.694 1.00 82.38 83 PRO A C 1
ATOM 657 O O . PRO A 1 83 ? -11.455 4.953 10.317 1.00 82.38 83 PRO A O 1
ATOM 660 N N . SER A 1 84 ? -12.074 2.945 11.144 1.00 73.25 84 SER A N 1
ATOM 661 C CA . SER A 1 84 ? -13.445 3.367 11.428 1.00 73.25 84 SER A CA 1
ATOM 662 C C . SER A 1 84 ? -13.418 4.383 12.566 1.00 73.25 84 SER A C 1
ATOM 664 O O . SER A 1 84 ? -12.719 4.180 13.561 1.00 73.25 84 SER A O 1
ATOM 666 N N . LYS A 1 85 ? -14.158 5.484 12.414 1.00 69.69 85 LYS A N 1
ATOM 667 C CA . LYS A 1 85 ? -14.225 6.536 13.437 1.00 69.69 85 LYS A CA 1
ATOM 668 C C . LYS A 1 85 ? -15.044 6.105 14.650 1.00 69.69 85 LYS A C 1
ATOM 670 O O . LYS A 1 85 ? -14.755 6.550 15.754 1.00 69.69 85 LYS A O 1
ATOM 675 N N . GLU A 1 86 ? -16.004 5.207 14.451 1.00 62.97 86 GLU A N 1
ATOM 676 C CA . GLU A 1 86 ? -16.869 4.675 15.498 1.00 62.97 86 GLU A CA 1
ATOM 677 C C . GLU A 1 86 ? -17.063 3.173 15.237 1.00 62.97 86 GLU A C 1
ATOM 679 O O . GLU A 1 86 ? -17.321 2.721 14.119 1.00 62.97 86 GLU A O 1
ATOM 684 N N . THR A 1 87 ? -16.781 2.331 16.229 1.00 57.84 87 THR A N 1
ATOM 685 C CA . THR A 1 87 ? -17.153 0.911 16.181 1.00 57.84 87 THR A CA 1
ATOM 686 C C . THR A 1 87 ? -17.487 0.485 17.592 1.00 57.84 87 THR A C 1
ATOM 688 O O . THR A 1 87 ? -16.604 0.268 18.423 1.00 57.84 87 THR A O 1
ATOM 691 N N . ASN A 1 88 ? -18.781 0.379 17.871 1.00 59.19 88 ASN A N 1
ATOM 692 C CA . ASN A 1 88 ? -19.272 -0.145 19.135 1.00 59.19 88 ASN A CA 1
ATOM 693 C C . ASN A 1 88 ? -19.078 -1.671 19.156 1.00 59.19 88 ASN A C 1
ATOM 695 O O . ASN A 1 88 ? -19.959 -2.434 18.756 1.00 59.19 88 ASN A O 1
ATOM 699 N N . ILE A 1 89 ? -17.894 -2.122 19.584 1.00 62.81 89 ILE A N 1
ATOM 700 C CA . ILE A 1 89 ? -17.575 -3.548 19.715 1.00 62.81 89 ILE A CA 1
ATOM 701 C C . ILE A 1 89 ? -17.935 -4.015 21.127 1.00 62.81 89 ILE A C 1
ATOM 703 O O . ILE A 1 89 ? -17.249 -3.689 22.096 1.00 62.81 89 ILE A O 1
ATOM 707 N N . HIS A 1 90 ? -18.969 -4.849 21.238 1.00 61.16 90 HIS A N 1
ATOM 708 C CA . HIS A 1 90 ? -19.280 -5.562 22.476 1.00 61.16 90 HIS A CA 1
ATOM 709 C C . HIS A 1 90 ? -18.725 -6.987 22.408 1.00 61.16 90 HIS A C 1
ATOM 711 O O . HIS A 1 90 ? -19.249 -7.849 21.698 1.00 61.16 90 HIS A O 1
ATOM 717 N N . ILE A 1 91 ? -17.655 -7.240 23.168 1.00 63.44 91 ILE A N 1
ATOM 718 C CA . ILE A 1 91 ? -17.077 -8.578 23.331 1.00 63.44 91 ILE A CA 1
ATOM 719 C C . ILE A 1 91 ? -17.637 -9.200 24.610 1.00 63.44 91 ILE A C 1
ATOM 721 O O . ILE A 1 91 ? -17.408 -8.709 25.713 1.00 63.44 91 ILE A O 1
ATOM 725 N N . THR A 1 92 ? -18.346 -10.317 24.469 1.00 71.62 92 THR A N 1
ATOM 726 C CA . THR A 1 92 ? -18.719 -11.192 25.592 1.00 71.62 92 THR A CA 1
ATOM 727 C C . THR A 1 92 ? -17.845 -12.448 25.578 1.00 71.62 92 THR A C 1
ATOM 729 O O . THR A 1 92 ? -17.159 -12.713 24.594 1.00 71.62 92 THR A O 1
ATOM 732 N N . LYS A 1 93 ? -17.877 -13.266 26.641 1.00 73.94 93 LYS A N 1
ATOM 733 C CA . LYS A 1 93 ? -17.057 -14.495 26.746 1.00 73.94 93 LYS A CA 1
ATOM 734 C C . LYS A 1 93 ? -17.214 -15.472 25.567 1.00 73.94 93 LYS A C 1
ATOM 736 O O . LYS A 1 93 ? -16.320 -16.282 25.347 1.00 73.94 93 LYS A O 1
ATOM 741 N N . ASN A 1 94 ? -18.321 -15.401 24.824 1.00 74.94 94 ASN A N 1
ATOM 742 C CA . ASN A 1 94 ? -18.654 -16.359 23.768 1.00 74.94 94 ASN A CA 1
ATOM 743 C C . ASN A 1 94 ? -19.063 -15.709 22.439 1.00 74.94 94 ASN A C 1
ATOM 745 O O . ASN A 1 94 ? -19.143 -16.417 21.439 1.00 74.94 94 ASN A O 1
ATOM 749 N N . THR A 1 95 ? -19.337 -14.401 22.415 1.00 62.84 95 THR A N 1
ATOM 750 C CA . THR A 1 95 ? -19.938 -13.743 21.246 1.00 62.84 95 THR A CA 1
ATOM 751 C C . THR A 1 95 ? -19.300 -12.385 20.991 1.00 62.84 95 THR A C 1
ATOM 753 O O . THR A 1 95 ? -19.211 -11.559 21.905 1.00 62.84 95 THR A O 1
ATOM 756 N N . LEU A 1 96 ? -18.909 -12.166 19.736 1.00 72.19 96 LEU A N 1
ATOM 757 C CA . LEU A 1 96 ? -18.546 -10.871 19.170 1.00 72.19 96 LEU A CA 1
ATOM 758 C C . LEU A 1 96 ? -19.773 -10.309 18.441 1.00 72.19 96 LEU A C 1
ATOM 760 O O . LEU A 1 96 ? -20.257 -10.940 17.501 1.00 72.19 96 LEU A O 1
ATOM 764 N N . VAL A 1 97 ? -20.266 -9.145 18.867 1.00 72.00 97 VAL A N 1
ATOM 765 C CA . VAL A 1 97 ? -21.356 -8.430 18.184 1.00 72.00 97 VAL A CA 1
ATOM 766 C C . VAL A 1 97 ? -20.798 -7.144 17.582 1.00 72.00 97 VAL A C 1
ATOM 768 O O . VAL A 1 97 ? -20.185 -6.343 18.288 1.00 72.00 97 VAL A O 1
ATOM 771 N N . LEU A 1 98 ? -20.995 -6.969 16.273 1.00 67.94 98 LEU A N 1
ATOM 772 C CA . LEU A 1 98 ? -20.584 -5.785 15.522 1.00 67.94 98 LEU A CA 1
ATOM 773 C C . LEU A 1 98 ? -21.825 -4.944 15.216 1.00 67.94 98 LEU A C 1
ATOM 775 O O . LEU A 1 98 ? -22.707 -5.393 14.484 1.00 67.94 98 LEU A O 1
ATOM 779 N N . HIS A 1 99 ? -21.887 -3.741 15.781 1.00 67.12 99 HIS A N 1
ATOM 780 C CA . HIS A 1 99 ? -22.888 -2.742 15.425 1.00 67.12 99 HIS A CA 1
ATOM 781 C C . HIS A 1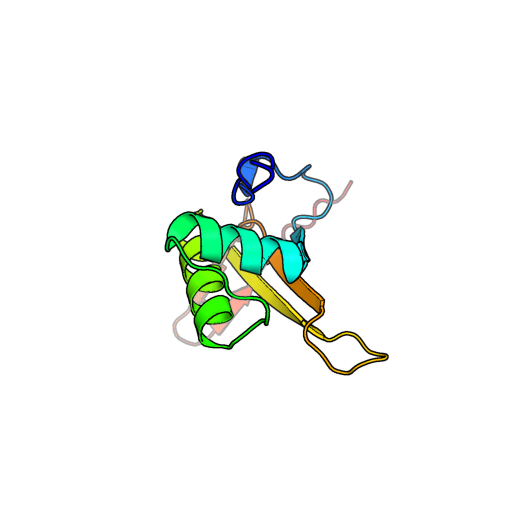 99 ? -22.266 -1.791 14.405 1.00 67.12 99 HIS A C 1
ATOM 783 O O . HIS A 1 99 ? -21.227 -1.192 14.675 1.00 67.12 99 HIS A O 1
ATOM 789 N N . VAL A 1 100 ? -22.875 -1.701 13.226 1.00 70.56 100 VAL A N 1
ATOM 790 C CA . VAL A 1 100 ? -22.558 -0.648 12.260 1.00 70.56 100 VAL A CA 1
ATOM 791 C C . VAL A 1 100 ? -23.424 0.541 12.639 1.00 70.56 100 VAL A C 1
ATOM 793 O O . VAL A 1 100 ? -24.642 0.383 12.754 1.00 70.56 100 VAL A O 1
ATOM 796 N N . ASP A 1 101 ? -22.811 1.699 12.864 1.00 62.59 101 ASP A N 1
ATOM 797 C CA . ASP A 1 101 ? -23.566 2.935 13.015 1.00 62.59 101 ASP A CA 1
ATOM 798 C C . ASP A 1 101 ? -24.225 3.225 11.660 1.00 62.59 101 ASP A C 1
ATOM 800 O O . ASP A 1 101 ? -23.560 3.537 10.671 1.00 62.59 101 ASP A O 1
ATOM 804 N N . ASN A 1 102 ? -25.541 3.015 11.584 1.00 52.47 102 ASN A N 1
ATOM 805 C CA . ASN A 1 102 ? -26.333 3.533 10.480 1.00 52.47 102 ASN A CA 1
ATOM 806 C C . ASN A 1 102 ? -26.308 5.058 10.616 1.00 52.47 102 ASN A C 1
ATOM 808 O O . ASN A 1 102 ? -27.051 5.623 11.420 1.00 52.47 102 ASN A O 1
ATOM 812 N N . GLU A 1 103 ? -25.469 5.730 9.829 1.00 53.47 103 GLU A N 1
ATOM 813 C CA . GLU A 1 103 ? -25.760 7.106 9.437 1.00 53.47 103 GLU A CA 1
ATOM 814 C C . GLU A 1 103 ? -27.010 7.069 8.544 1.00 53.47 103 GLU A C 1
ATOM 816 O O . GLU A 1 103 ? -26.932 6.971 7.321 1.00 53.47 103 GLU A O 1
ATOM 821 N N . ASP A 1 104 ? -28.186 7.089 9.173 1.00 53.97 104 ASP A N 1
ATOM 822 C CA . ASP A 1 104 ? -29.420 7.481 8.504 1.00 53.97 104 ASP A CA 1
ATOM 823 C C . ASP A 1 104 ? -29.380 9.005 8.288 1.00 53.97 104 ASP A C 1
ATOM 825 O O . ASP A 1 104 ? -29.686 9.763 9.213 1.00 53.97 104 ASP A O 1
ATOM 829 N N . ALA A 1 105 ? -28.997 9.445 7.080 1.00 39.03 105 ALA A N 1
ATOM 830 C CA . ALA A 1 105 ? -29.505 10.653 6.401 1.00 39.03 105 ALA A CA 1
ATOM 831 C C . ALA A 1 105 ? -29.019 10.750 4.942 1.00 39.03 105 ALA A C 1
ATOM 833 O O . ALA A 1 105 ? -27.823 11.044 4.717 1.00 39.03 105 ALA A O 1
#

Sequence (105 aa):
MAKGRNFVFPNPENTKLKDNAVFCSNERIIALYNQANDTDRKRMTDNIKHWFASEAQENGWAGGNYLRDSQTGHSAGCVLFTPSKETNIHITKNTLVLHVDNEDA